Protein AF-A0A7S0IV78-F1 (afdb_monomer_lite)

Sequence (113 aa):
IATQCCDPNGGCFRRFDNECIAGNSFGAPDPPYITPHTYAEALSICSSLGLHLCKTSCKGEGCHYDLHPVYSSLPCPSPPPPMFPPPSPLPQPRPPPLPPPPLPPPPLPPPPS

Secondary structure (DSSP, 8-state):
-B--EE-TTS-EESEETTEETT--SSS-SSS-SS----HHHHHHHHHHTT-EE-SS--TTSSTTGGGS-B--SSPPPPPPPPPPPPPPPPPPPPPPPPPPPPPPPPPPPPPP-

Organism: NCBI:txid127549

Radius of gyration: 36.37 Å; chains: 1; bounding box: 79×78×78 Å

pLDDT: mean 87.01, std 7.42, range [61.88, 97.12]

Foldseek 3Di:
DAAKWAAPVGDIDCDDPNAGLQAALPPDPDDPSGNDDDLVRSQVSRVVVVTGFAQDDPPPNHSPCVVDDYHHPDDDPDDDDPDDDPPDDDDDDDDDDDDDDDDDDDDDDDDDD

Structure (mmCIF, N/CA/C/O backbone):
data_AF-A0A7S0IV78-F1
#
_entry.id   AF-A0A7S0IV78-F1
#
loop_
_atom_site.group_PDB
_atom_site.id
_atom_site.type_symbol
_atom_site.label_atom_id
_atom_site.label_alt_id
_atom_site.label_comp_id
_atom_site.label_asym_id
_atom_site.label_entity_id
_atom_site.label_seq_id
_atom_site.pdbx_PDB_ins_code
_atom_site.Cartn_x
_atom_site.Cartn_y
_atom_site.Cartn_z
_atom_site.occupancy
_atom_site.B_iso_or_equiv
_atom_site.auth_seq_id
_atom_site.auth_comp_id
_atom_site.auth_asym_id
_atom_site.auth_atom_id
_atom_site.pdbx_PDB_model_num
ATOM 1 N N . ILE A 1 1 ? 0.041 4.310 -0.843 1.00 88.62 1 ILE A N 1
ATOM 2 C CA . ILE A 1 1 ? 0.844 3.140 -0.411 1.00 88.62 1 ILE A CA 1
ATOM 3 C C . ILE A 1 1 ? 1.375 2.514 -1.686 1.00 88.62 1 ILE A C 1
ATOM 5 O O . ILE A 1 1 ? 0.580 2.329 -2.598 1.00 88.62 1 ILE A O 1
ATOM 9 N N . ALA A 1 2 ? 2.680 2.291 -1.793 1.00 92.81 2 ALA A N 1
ATOM 10 C CA . ALA A 1 2 ? 3.291 1.752 -3.001 1.00 92.81 2 ALA A CA 1
ATOM 11 C C . ALA A 1 2 ? 3.249 0.215 -3.015 1.00 92.81 2 ALA A C 1
ATOM 13 O O . ALA A 1 2 ? 3.371 -0.437 -1.974 1.00 92.81 2 ALA A O 1
ATOM 14 N N . THR A 1 3 ? 3.089 -0.364 -4.201 1.00 94.50 3 THR A N 1
ATOM 15 C CA . THR A 1 3 ? 3.132 -1.815 -4.406 1.00 94.50 3 THR A CA 1
ATOM 16 C C . THR A 1 3 ? 4.574 -2.262 -4.622 1.00 94.50 3 THR A C 1
ATOM 18 O O . THR A 1 3 ? 5.284 -1.697 -5.449 1.00 94.50 3 THR A O 1
ATOM 21 N N . GLN A 1 4 ? 5.005 -3.289 -3.891 1.00 93.81 4 GLN A N 1
ATOM 22 C CA . GLN A 1 4 ? 6.280 -3.975 -4.103 1.00 93.81 4 GLN A CA 1
ATOM 23 C C . GLN A 1 4 ? 6.047 -5.482 -4.087 1.00 93.81 4 GLN A C 1
ATOM 25 O O . GLN A 1 4 ? 5.266 -5.995 -3.279 1.00 93.81 4 GLN A O 1
ATOM 30 N N . CYS A 1 5 ? 6.742 -6.182 -4.969 1.00 95.75 5 CYS A N 1
ATOM 31 C CA . CYS A 1 5 ? 6.578 -7.609 -5.167 1.00 95.75 5 CYS A CA 1
ATOM 32 C C . CYS A 1 5 ? 7.896 -8.326 -4.889 1.00 95.75 5 CYS A C 1
ATOM 34 O O . CYS A 1 5 ? 8.972 -7.772 -5.094 1.00 95.75 5 CYS A O 1
ATOM 36 N N . CYS A 1 6 ? 7.812 -9.554 -4.402 1.00 95.50 6 CYS A N 1
ATOM 37 C CA . CYS A 1 6 ? 8.952 -10.401 -4.101 1.00 95.50 6 CYS A CA 1
ATOM 38 C C . CYS A 1 6 ? 8.797 -11.739 -4.813 1.00 95.50 6 CYS A C 1
ATOM 40 O O . CYS A 1 6 ? 7.679 -12.230 -5.004 1.00 95.50 6 CYS A O 1
ATOM 42 N N . ASP A 1 7 ? 9.915 -12.344 -5.183 1.00 93.94 7 ASP A N 1
ATOM 43 C CA . ASP A 1 7 ? 9.937 -13.715 -5.683 1.00 93.94 7 ASP A CA 1
ATOM 44 C C . ASP A 1 7 ? 10.176 -14.701 -4.517 1.00 93.94 7 ASP A C 1
ATOM 46 O O . ASP A 1 7 ? 10.609 -14.292 -3.433 1.00 93.94 7 ASP A O 1
ATOM 50 N N . PRO A 1 8 ? 9.864 -16.000 -4.676 1.00 88.19 8 PRO A N 1
ATOM 51 C CA . PRO A 1 8 ? 9.993 -16.979 -3.593 1.00 88.19 8 PRO A CA 1
ATOM 52 C C . PRO A 1 8 ? 11.436 -17.199 -3.104 1.00 88.19 8 PRO A C 1
ATOM 54 O O . PRO A 1 8 ? 11.618 -17.684 -1.990 1.00 88.19 8 PRO A O 1
ATOM 57 N N . ASN A 1 9 ? 12.451 -16.820 -3.885 1.00 87.81 9 ASN A N 1
ATOM 58 C CA . ASN A 1 9 ? 13.865 -16.868 -3.502 1.00 87.81 9 ASN A CA 1
ATOM 59 C C . ASN A 1 9 ? 14.310 -15.620 -2.718 1.00 87.81 9 ASN A C 1
ATOM 61 O O . ASN A 1 9 ? 15.465 -15.537 -2.305 1.00 87.81 9 ASN A O 1
ATOM 65 N N . GLY A 1 10 ? 13.406 -14.663 -2.482 1.00 82.00 10 GLY A N 1
ATOM 66 C CA . GLY A 1 10 ? 13.666 -13.473 -1.673 1.00 82.00 10 GLY A CA 1
ATOM 67 C C . GLY A 1 10 ? 14.239 -12.284 -2.441 1.00 82.00 10 GLY A C 1
ATOM 68 O O . GLY A 1 10 ? 14.636 -11.305 -1.809 1.00 82.00 10 GLY A O 1
ATOM 69 N N . GLY A 1 11 ? 14.274 -12.329 -3.772 1.00 90.94 11 GLY A N 1
ATOM 70 C CA . GLY A 1 11 ? 14.517 -11.142 -4.578 1.00 90.94 11 GLY A CA 1
ATOM 71 C C . GLY A 1 11 ? 13.336 -10.187 -4.491 1.00 90.94 11 GLY A C 1
ATOM 72 O O . GLY A 1 11 ? 12.185 -10.584 -4.258 1.00 90.94 11 GLY A O 1
ATOM 73 N N . CYS A 1 12 ? 13.640 -8.902 -4.646 1.00 92.88 12 CYS A N 1
ATOM 74 C CA . CYS A 1 12 ? 12.638 -7.866 -4.557 1.00 92.88 12 CYS A CA 1
ATOM 75 C C . CYS A 1 12 ? 12.539 -6.999 -5.802 1.00 92.88 12 CYS A C 1
ATOM 77 O O . CYS A 1 12 ? 13.525 -6.640 -6.431 1.00 92.88 12 CYS A O 1
ATOM 79 N N . PHE A 1 13 ? 11.299 -6.639 -6.112 1.00 92.81 13 PHE A N 1
ATOM 80 C CA . PHE A 1 13 ? 10.889 -5.972 -7.320 1.00 92.81 13 PHE A CA 1
ATOM 81 C C . PHE A 1 13 ? 9.991 -4.799 -6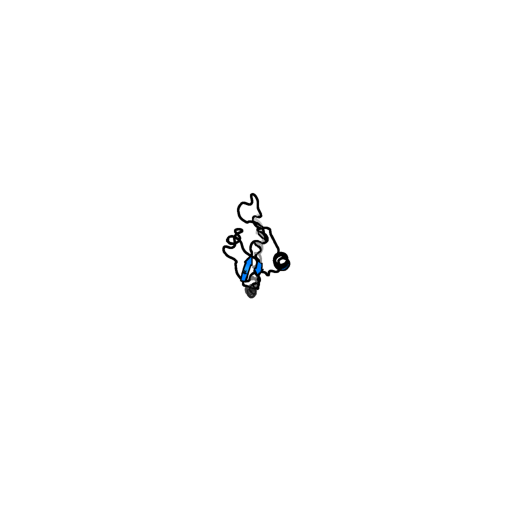.937 1.00 92.81 13 PHE A C 1
ATOM 83 O O . PHE A 1 13 ? 8.812 -4.944 -6.602 1.00 92.81 13 PHE A O 1
ATOM 90 N N . ARG A 1 14 ? 10.567 -3.599 -6.990 1.00 92.62 14 ARG A N 1
ATOM 91 C CA . ARG A 1 14 ? 9.802 -2.345 -7.111 1.00 92.62 14 ARG A CA 1
ATOM 92 C C . ARG A 1 14 ? 9.567 -1.963 -8.567 1.00 92.62 14 ARG A C 1
ATOM 94 O O . ARG A 1 14 ? 8.750 -1.089 -8.856 1.00 92.62 14 ARG A O 1
ATOM 101 N N . ARG A 1 15 ? 10.299 -2.619 -9.469 1.00 91.50 15 ARG A N 1
ATOM 102 C CA . ARG A 1 15 ? 10.243 -2.431 -10.908 1.00 91.50 15 ARG A CA 1
ATOM 103 C C . ARG A 1 15 ? 10.028 -3.760 -11.597 1.00 91.50 15 ARG A C 1
ATOM 105 O O . ARG A 1 15 ? 10.609 -4.762 -11.188 1.00 91.50 15 ARG A O 1
ATOM 112 N N . PHE A 1 16 ? 9.241 -3.727 -12.655 1.00 89.75 16 PHE A N 1
ATOM 113 C CA . PHE A 1 16 ? 9.054 -4.838 -13.569 1.00 89.75 16 PHE A CA 1
ATOM 114 C C . PHE A 1 16 ? 9.183 -4.291 -14.990 1.00 89.75 16 PHE A C 1
ATOM 116 O O . PHE A 1 16 ? 8.728 -3.180 -15.244 1.00 89.75 16 PHE A O 1
ATOM 123 N N . ASP A 1 17 ? 9.902 -4.990 -15.871 1.00 88.38 17 ASP A N 1
ATOM 124 C CA . ASP A 1 17 ? 10.220 -4.500 -17.225 1.00 88.38 17 ASP A CA 1
ATOM 125 C C . ASP A 1 17 ? 10.749 -3.052 -17.260 1.00 88.38 17 ASP A C 1
ATOM 127 O O . ASP A 1 17 ? 10.407 -2.238 -18.111 1.00 88.38 17 ASP A O 1
ATOM 131 N N . ASN A 1 18 ? 11.629 -2.718 -16.310 1.00 86.44 18 ASN A N 1
ATOM 132 C CA . ASN A 1 18 ? 12.256 -1.400 -16.175 1.00 86.44 18 ASN A CA 1
ATOM 133 C C . ASN A 1 18 ? 11.303 -0.263 -15.718 1.00 86.44 18 ASN A C 1
ATOM 135 O O . ASN A 1 18 ? 11.797 0.839 -15.451 1.00 86.4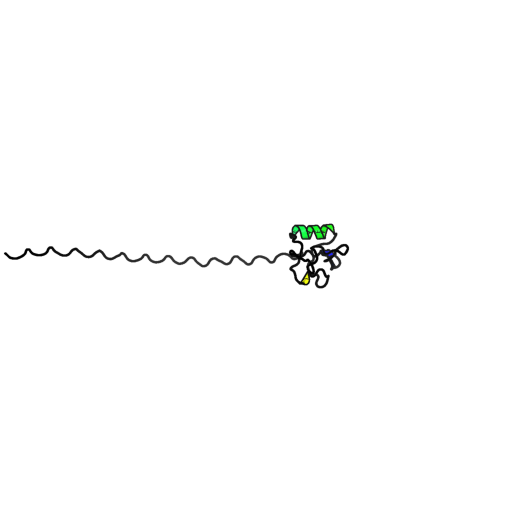4 18 ASN A O 1
ATOM 139 N N . GLU A 1 19 ? 10.010 -0.531 -15.509 1.00 89.50 19 GLU A N 1
ATOM 140 C CA . GLU A 1 19 ? 8.993 0.411 -15.014 1.00 89.50 19 GLU A CA 1
ATOM 141 C C . GLU A 1 19 ? 8.649 0.194 -13.536 1.00 89.50 19 GLU A C 1
ATOM 143 O O . GLU A 1 19 ? 8.673 -0.924 -13.032 1.00 89.50 19 GLU A O 1
ATOM 148 N N . CYS A 1 20 ? 8.329 1.271 -12.816 1.00 91.81 20 CYS A N 1
ATOM 149 C CA . CYS A 1 20 ? 7.941 1.203 -11.407 1.00 91.81 20 CYS A CA 1
ATOM 150 C C . CYS A 1 20 ? 6.491 0.723 -11.253 1.00 91.81 20 CYS A C 1
ATOM 152 O O . CYS A 1 20 ? 5.582 1.339 -11.804 1.00 91.81 20 CYS A O 1
ATOM 154 N N . ILE A 1 21 ? 6.271 -0.314 -10.439 1.00 92.44 21 ILE A N 1
ATOM 155 C CA . ILE A 1 21 ? 4.981 -1.026 -10.338 1.00 92.44 21 ILE A CA 1
ATOM 156 C C . ILE A 1 21 ? 3.820 -0.102 -9.927 1.00 92.44 21 ILE A C 1
ATOM 158 O O . ILE A 1 21 ? 2.716 -0.224 -10.442 1.00 92.44 21 ILE A O 1
ATOM 162 N N . ALA A 1 22 ? 4.071 0.837 -9.015 1.00 91.75 22 ALA A N 1
ATOM 163 C CA . ALA A 1 22 ? 3.119 1.845 -8.542 1.00 91.75 22 ALA A CA 1
ATOM 164 C C . ALA A 1 22 ? 3.547 3.280 -8.928 1.00 91.75 22 ALA A C 1
ATOM 166 O O . ALA A 1 22 ? 3.296 4.227 -8.181 1.00 91.75 22 ALA A O 1
ATOM 167 N N . GLY A 1 23 ? 4.245 3.450 -10.059 1.00 89.31 23 GLY A N 1
ATOM 168 C CA . GLY A 1 23 ? 4.766 4.746 -10.522 1.00 89.31 23 GLY A CA 1
ATOM 169 C C . GLY A 1 23 ? 6.078 5.170 -9.845 1.00 89.31 23 GLY A C 1
ATOM 170 O O . GLY A 1 23 ? 6.547 4.506 -8.922 1.00 89.31 23 GLY A O 1
ATOM 171 N N . ASN A 1 24 ? 6.718 6.241 -10.325 1.00 87.50 24 ASN A N 1
ATOM 172 C CA . ASN A 1 24 ? 7.949 6.782 -9.733 1.00 87.50 24 ASN A CA 1
ATOM 173 C C . ASN A 1 24 ? 7.623 7.970 -8.827 1.00 87.50 24 ASN A C 1
ATOM 175 O O . ASN A 1 24 ? 7.102 8.980 -9.293 1.00 87.50 24 ASN A O 1
ATOM 179 N N . SER A 1 25 ? 8.007 7.873 -7.553 1.00 81.56 25 SER A N 1
ATOM 180 C CA . SER A 1 25 ? 7.697 8.916 -6.578 1.00 81.56 25 SER A CA 1
ATOM 181 C C . SER A 1 25 ? 8.563 10.171 -6.658 1.00 81.56 25 SER A C 1
ATOM 183 O O . SER A 1 25 ? 8.346 11.107 -5.887 1.00 81.56 25 SER A O 1
ATOM 185 N N . PHE A 1 26 ? 9.551 10.207 -7.547 1.00 78.94 26 PHE A N 1
ATOM 186 C CA . PHE A 1 26 ? 10.428 11.355 -7.730 1.00 78.94 26 PHE A CA 1
ATOM 187 C C . PHE A 1 26 ? 10.328 11.882 -9.159 1.00 78.94 26 PHE A C 1
ATOM 189 O O . PHE A 1 26 ? 10.429 11.115 -10.115 1.00 78.94 26 PHE A O 1
ATOM 196 N N . GLY A 1 27 ? 10.164 13.198 -9.296 1.00 66.88 27 GLY A N 1
ATOM 197 C CA . GLY A 1 27 ? 10.133 13.876 -10.594 1.00 66.88 27 GLY A CA 1
ATOM 198 C C . GLY A 1 27 ? 8.784 13.852 -11.318 1.00 66.88 27 GLY A C 1
ATOM 199 O O . GLY A 1 27 ? 8.711 14.363 -12.432 1.00 66.88 27 GLY A O 1
ATOM 200 N N . ALA A 1 28 ? 7.720 13.308 -10.715 1.00 66.31 28 ALA A N 1
ATOM 201 C CA . ALA A 1 28 ? 6.367 13.529 -11.220 1.00 66.31 28 ALA A CA 1
ATOM 202 C C . ALA A 1 28 ? 5.986 15.011 -10.997 1.00 66.31 28 ALA A C 1
ATOM 204 O O . ALA A 1 28 ? 6.105 15.484 -9.862 1.00 66.31 28 ALA A O 1
ATOM 205 N N . PRO A 1 29 ? 5.582 15.751 -12.049 1.00 61.88 29 PRO A N 1
ATOM 206 C CA . PRO A 1 29 ? 5.288 17.182 -11.949 1.00 61.88 29 PRO A CA 1
ATOM 207 C C . PRO A 1 29 ? 4.052 17.470 -11.089 1.00 61.88 29 PRO A C 1
ATOM 209 O O . PRO A 1 29 ? 3.985 18.530 -10.475 1.00 61.88 29 PRO A O 1
ATOM 212 N N . ASP A 1 30 ? 3.130 16.507 -10.985 1.00 63.28 30 ASP A N 1
ATOM 213 C CA . ASP A 1 30 ? 1.872 16.644 -10.260 1.00 63.28 30 ASP A CA 1
ATOM 214 C C . ASP A 1 30 ? 1.572 15.397 -9.407 1.00 63.28 30 ASP A C 1
ATOM 216 O O . ASP A 1 30 ? 1.909 14.273 -9.799 1.00 63.28 30 ASP A O 1
ATOM 220 N N . PRO A 1 31 ? 0.927 15.556 -8.237 1.00 67.62 31 PRO A N 1
ATOM 221 C CA . PRO A 1 31 ? 0.412 14.433 -7.465 1.00 67.62 31 PRO A CA 1
ATOM 222 C C . PRO A 1 31 ? -0.682 13.659 -8.237 1.00 67.62 31 PRO A C 1
ATOM 224 O O . PRO A 1 31 ? -1.428 14.259 -9.011 1.00 67.62 31 PRO A O 1
ATOM 227 N N . PRO A 1 32 ? -0.862 12.350 -7.968 1.00 65.00 32 PRO A N 1
ATOM 228 C CA . PRO A 1 32 ? -0.198 11.582 -6.918 1.00 65.00 32 PRO A CA 1
ATOM 229 C C . PRO A 1 32 ? 1.143 10.981 -7.376 1.00 65.00 32 PRO A C 1
ATOM 231 O O . PRO A 1 32 ? 1.214 10.248 -8.354 1.00 65.00 32 PRO A O 1
ATOM 234 N N . TYR A 1 33 ? 2.204 11.232 -6.599 1.00 78.31 33 TYR A N 1
ATOM 235 C CA . TYR A 1 33 ? 3.563 10.713 -6.837 1.00 78.31 33 TYR A CA 1
ATOM 236 C C . TYR A 1 33 ? 3.641 9.171 -6.841 1.00 78.31 33 TYR A C 1
ATOM 238 O O . TYR A 1 33 ? 4.562 8.583 -7.396 1.00 78.31 33 TYR A O 1
ATOM 246 N N . ILE A 1 34 ? 2.667 8.509 -6.213 1.00 87.88 34 ILE A N 1
ATOM 247 C CA . ILE A 1 34 ? 2.487 7.057 -6.204 1.00 87.88 34 ILE A CA 1
ATOM 248 C C . ILE A 1 34 ? 1.095 6.755 -6.741 1.00 87.88 34 ILE A C 1
ATOM 250 O O . ILE A 1 34 ? 0.113 7.289 -6.218 1.00 87.88 34 ILE A O 1
ATOM 254 N N . THR A 1 35 ? 1.002 5.850 -7.712 1.00 88.44 35 THR A N 1
ATOM 255 C CA . THR A 1 35 ? -0.282 5.344 -8.194 1.00 88.44 35 THR A CA 1
ATOM 256 C C . THR A 1 35 ? -0.998 4.639 -7.039 1.00 88.44 35 THR A C 1
ATOM 258 O O . THR A 1 35 ? -0.457 3.690 -6.460 1.00 88.44 35 THR A O 1
ATOM 261 N N . PRO A 1 36 ? -2.192 5.109 -6.638 1.00 87.06 36 PRO A N 1
ATOM 262 C CA . PRO A 1 36 ? -2.929 4.490 -5.554 1.00 87.06 36 PRO A CA 1
ATOM 263 C C . PRO A 1 36 ? -3.476 3.137 -6.009 1.00 87.06 36 PRO A C 1
ATOM 265 O O . PRO A 1 36 ? -4.179 3.042 -7.010 1.00 87.06 36 PRO A O 1
ATOM 268 N N . HIS A 1 37 ? -3.183 2.106 -5.226 1.00 91.88 37 HIS A N 1
ATOM 269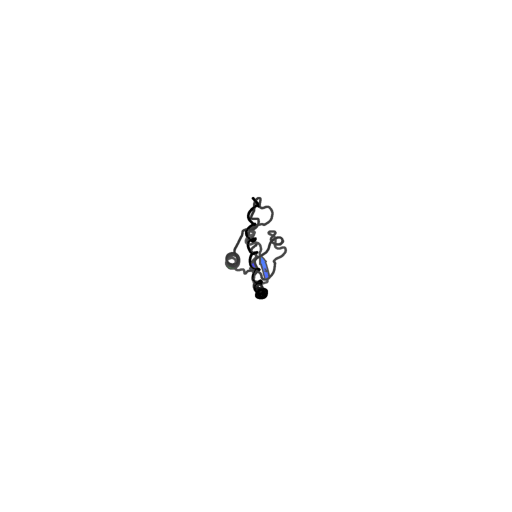 C CA . HIS A 1 37 ? -3.777 0.782 -5.356 1.00 91.88 37 HIS A CA 1
ATOM 270 C C . HIS A 1 37 ? -4.458 0.410 -4.047 1.00 91.88 37 HIS A C 1
ATOM 272 O O . HIS A 1 37 ? -4.075 0.891 -2.983 1.00 91.88 37 HIS A O 1
ATOM 278 N N . THR A 1 38 ? -5.447 -0.465 -4.117 1.00 95.12 38 THR A N 1
ATOM 279 C CA . THR A 1 38 ? -5.969 -1.217 -2.980 1.00 95.12 38 THR A CA 1
ATOM 280 C C . THR A 1 38 ? -5.062 -2.408 -2.673 1.00 95.12 38 THR A C 1
ATOM 282 O O . THR A 1 38 ? -4.237 -2.824 -3.486 1.00 95.12 38 THR A O 1
ATOM 285 N N . TYR A 1 39 ? -5.244 -3.018 -1.500 1.00 94.25 39 TYR A N 1
ATOM 286 C CA . TYR A 1 39 ? -4.520 -4.243 -1.149 1.00 94.25 39 TYR A CA 1
ATOM 287 C C . TYR A 1 39 ? -4.788 -5.389 -2.141 1.00 94.25 39 TYR A C 1
ATOM 289 O O . TYR A 1 39 ? -3.867 -6.104 -2.527 1.00 94.25 39 TYR A O 1
ATOM 297 N N . ALA A 1 40 ? -6.041 -5.539 -2.584 1.00 95.88 40 ALA A N 1
ATOM 298 C CA . ALA A 1 40 ? -6.436 -6.569 -3.542 1.00 95.88 40 ALA A CA 1
ATOM 299 C C . ALA A 1 40 ? -5.805 -6.339 -4.925 1.00 95.88 40 ALA A C 1
ATOM 301 O O . ALA A 1 40 ? -5.331 -7.287 -5.548 1.00 95.88 40 ALA A O 1
ATOM 302 N N . GLU A 1 41 ? -5.738 -5.087 -5.383 1.00 96.88 41 GLU A N 1
ATOM 303 C CA . GLU A 1 41 ? -5.036 -4.739 -6.622 1.00 96.88 41 GLU A CA 1
ATOM 304 C C . GLU A 1 41 ? -3.536 -4.994 -6.496 1.00 96.88 41 GLU A C 1
ATOM 306 O O . GLU A 1 41 ? -2.963 -5.621 -7.377 1.00 96.88 41 GLU A O 1
ATOM 311 N N . ALA A 1 42 ? -2.905 -4.602 -5.386 1.00 95.50 42 ALA A N 1
ATOM 312 C CA . ALA A 1 42 ? -1.487 -4.862 -5.144 1.00 95.50 42 ALA A CA 1
ATOM 313 C C . ALA A 1 42 ? -1.160 -6.369 -5.160 1.00 95.50 42 ALA A C 1
ATOM 315 O O . ALA A 1 42 ? -0.174 -6.786 -5.771 1.00 95.50 42 ALA A O 1
ATOM 316 N N . LEU A 1 43 ? -2.018 -7.196 -4.550 1.00 95.81 43 LEU A N 1
ATOM 317 C CA . LEU A 1 43 ? -1.931 -8.657 -4.631 1.00 95.81 43 LEU A CA 1
ATOM 318 C C . LEU A 1 43 ? -2.060 -9.163 -6.070 1.00 95.81 43 LEU A C 1
ATOM 320 O O . LEU A 1 43 ? -1.257 -9.993 -6.499 1.00 95.81 43 LEU A O 1
ATOM 324 N N . SER A 1 44 ? -3.064 -8.677 -6.801 1.00 97.12 44 SER A N 1
ATOM 325 C CA . SER A 1 44 ? -3.330 -9.086 -8.182 1.00 97.12 44 SER A CA 1
ATOM 326 C C . SER A 1 44 ? -2.184 -8.703 -9.119 1.00 97.12 44 SER A C 1
ATOM 328 O O . SER A 1 44 ? -1.753 -9.525 -9.925 1.00 97.12 44 SER A O 1
ATOM 330 N N . ILE A 1 45 ? -1.632 -7.497 -8.958 1.00 95.81 45 ILE A N 1
ATOM 331 C CA . ILE A 1 45 ? -0.467 -7.011 -9.700 1.00 95.81 45 ILE A CA 1
ATOM 332 C C . ILE A 1 45 ? 0.712 -7.952 -9.467 1.00 95.81 45 ILE A C 1
ATOM 334 O O . ILE A 1 45 ? 1.217 -8.522 -10.427 1.00 95.81 45 ILE A O 1
ATOM 338 N N . CYS A 1 46 ? 1.106 -8.200 -8.212 1.00 95.81 46 CYS A N 1
ATOM 339 C CA . CYS A 1 46 ? 2.222 -9.110 -7.947 1.00 95.81 46 CYS A CA 1
ATOM 340 C C . CYS A 1 46 ? 1.960 -10.519 -8.493 1.00 95.81 46 CYS A C 1
ATOM 342 O O . CYS A 1 46 ? 2.840 -11.092 -9.129 1.00 95.81 46 CYS A O 1
ATOM 344 N N . SER A 1 47 ? 0.743 -11.042 -8.321 1.00 96.06 47 SER A N 1
ATOM 345 C CA . SER A 1 47 ? 0.374 -12.380 -8.802 1.00 96.06 47 SER A CA 1
ATOM 346 C C . SER A 1 47 ? 0.433 -12.487 -10.329 1.00 96.06 47 SER A C 1
ATOM 348 O O . SER A 1 47 ? 0.897 -13.494 -10.856 1.00 96.06 47 SER A O 1
ATOM 350 N N . SER A 1 48 ? 0.017 -11.437 -11.045 1.00 95.75 48 SER A N 1
ATOM 351 C CA . SER A 1 48 ? 0.065 -11.373 -12.514 1.00 95.75 48 SER A CA 1
ATOM 352 C C . SER A 1 48 ? 1.498 -11.371 -13.050 1.00 95.75 48 SER A C 1
ATOM 354 O O . SER A 1 48 ? 1.743 -11.840 -14.157 1.00 95.75 48 SER A O 1
ATOM 356 N N . LEU A 1 49 ? 2.449 -10.893 -12.245 1.00 93.81 49 LEU A N 1
ATOM 357 C CA . LEU A 1 49 ? 3.882 -10.902 -12.542 1.00 93.81 49 LEU A CA 1
ATOM 358 C C . LEU A 1 49 ? 4.579 -12.211 -12.118 1.00 93.81 49 LEU A C 1
ATOM 360 O O . LEU A 1 49 ? 5.797 -12.321 -12.230 1.00 93.81 49 LEU A O 1
ATOM 364 N N . GLY A 1 50 ? 3.837 -13.195 -11.593 1.00 94.44 50 GLY A N 1
ATOM 365 C CA . GLY A 1 50 ? 4.408 -14.427 -11.033 1.00 94.44 50 GLY A CA 1
ATOM 366 C C . GLY A 1 50 ? 5.128 -14.221 -9.693 1.00 94.44 50 GLY A C 1
ATOM 367 O O . GLY A 1 50 ? 5.916 -15.066 -9.272 1.00 94.44 50 GLY A O 1
ATOM 368 N N . LEU A 1 51 ? 4.866 -13.098 -9.025 1.00 95.25 51 LEU A N 1
ATOM 369 C CA . LEU A 1 51 ? 5.453 -12.693 -7.752 1.00 95.25 51 LEU A CA 1
ATOM 370 C C . LEU A 1 51 ? 4.390 -12.715 -6.640 1.00 95.25 51 LEU A C 1
ATOM 372 O O . LEU A 1 51 ? 3.211 -12.985 -6.861 1.00 95.25 51 LEU A O 1
ATOM 376 N N . HIS A 1 52 ? 4.796 -12.397 -5.415 1.00 95.56 52 HIS A N 1
ATOM 377 C CA . HIS A 1 52 ? 3.887 -12.240 -4.278 1.00 95.56 52 HIS A CA 1
ATOM 378 C C . HIS A 1 52 ? 4.169 -10.938 -3.525 1.00 95.56 52 HIS A C 1
ATOM 380 O O . HIS A 1 52 ? 5.235 -10.343 -3.674 1.00 95.56 52 HIS A O 1
ATOM 386 N N . LEU A 1 53 ? 3.226 -10.479 -2.698 1.00 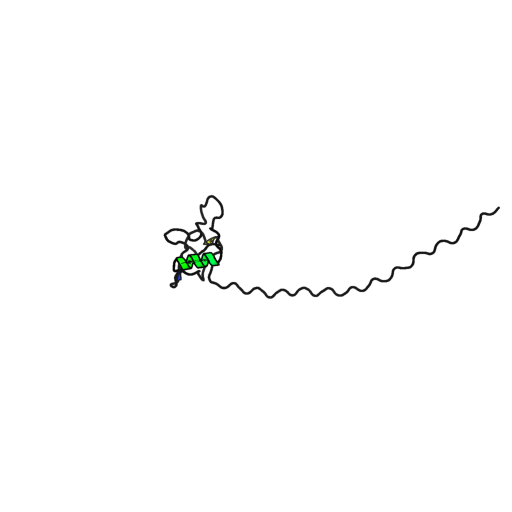95.06 53 LEU A N 1
ATOM 387 C CA . LEU A 1 53 ? 3.490 -9.340 -1.817 1.00 95.06 53 LEU A CA 1
ATOM 388 C C . LEU A 1 53 ? 4.602 -9.683 -0.822 1.00 95.06 53 LEU A C 1
ATOM 390 O O . LEU A 1 53 ? 4.548 -10.698 -0.123 1.00 95.06 53 LEU A O 1
ATOM 394 N N . CYS A 1 54 ? 5.579 -8.792 -0.711 1.00 94.56 54 CYS A N 1
ATOM 395 C CA . CYS A 1 54 ? 6.729 -8.978 0.162 1.00 94.56 54 CYS A CA 1
ATOM 396 C C . CYS A 1 54 ? 6.353 -9.035 1.648 1.00 94.56 54 CYS A C 1
ATOM 398 O O . CYS A 1 54 ? 5.460 -8.324 2.106 1.00 94.56 54 CYS A O 1
ATOM 400 N N . LYS A 1 55 ? 7.095 -9.827 2.430 1.00 92.56 55 LYS A N 1
ATOM 401 C CA . LYS A 1 55 ? 7.025 -9.816 3.906 1.00 92.56 55 LYS A CA 1
ATOM 402 C C . LYS A 1 55 ? 7.936 -8.764 4.544 1.00 92.56 55 LYS A C 1
ATOM 404 O O . LYS A 1 55 ? 7.844 -8.513 5.740 1.00 92.56 55 LYS A O 1
ATOM 409 N N . THR A 1 56 ? 8.829 -8.168 3.763 1.00 89.31 56 THR A N 1
ATOM 410 C CA . THR A 1 56 ? 9.835 -7.194 4.196 1.00 89.31 56 THR A CA 1
ATOM 411 C C . THR A 1 56 ? 9.782 -5.953 3.311 1.00 89.31 56 THR A C 1
ATOM 413 O O . THR A 1 56 ? 9.289 -6.001 2.186 1.00 89.31 56 THR A O 1
ATOM 416 N N . SER A 1 57 ? 10.285 -4.822 3.809 1.00 88.88 57 SER A N 1
ATOM 417 C CA . SER A 1 57 ? 10.483 -3.640 2.966 1.00 88.88 57 SER A CA 1
ATOM 418 C C . SER A 1 57 ? 11.703 -3.840 2.076 1.00 88.88 57 SER A C 1
ATOM 420 O O . SER A 1 57 ? 12.774 -4.213 2.556 1.00 88.88 57 SER A O 1
ATOM 422 N N . CYS A 1 58 ? 11.552 -3.549 0.790 1.00 90.19 58 CYS A N 1
ATOM 423 C CA . CYS A 1 58 ? 12.621 -3.720 -0.187 1.00 90.19 58 CYS A CA 1
ATOM 424 C C . CYS A 1 58 ? 13.464 -2.473 -0.336 1.00 90.19 58 CYS A C 1
ATOM 426 O O . CYS A 1 58 ? 13.471 -1.807 -1.372 1.00 90.19 58 CYS A O 1
ATOM 428 N N . LYS A 1 59 ? 14.099 -2.107 0.770 1.00 89.00 59 LYS A N 1
ATOM 429 C CA . LYS A 1 59 ? 14.801 -0.841 0.878 1.00 89.00 59 LYS A CA 1
ATOM 430 C C . LYS A 1 59 ? 15.931 -0.748 -0.146 1.00 89.00 59 LYS A C 1
ATOM 432 O O . LYS A 1 59 ? 16.744 -1.659 -0.230 1.00 89.00 59 LYS A O 1
ATOM 437 N N . GLY A 1 60 ? 16.012 0.371 -0.868 1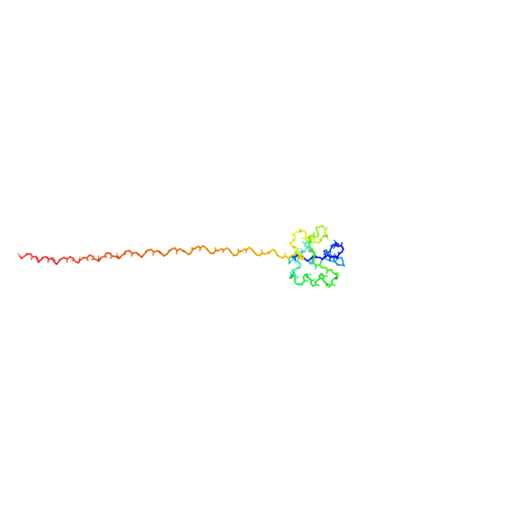.00 86.00 60 GLY A N 1
ATOM 438 C CA . GLY A 1 60 ? 17.084 0.615 -1.839 1.00 86.00 60 GLY A CA 1
ATOM 439 C C . GLY A 1 60 ? 16.834 0.085 -3.256 1.00 86.00 60 GLY A C 1
ATOM 440 O O . GLY A 1 60 ? 17.629 0.380 -4.140 1.00 86.00 60 GLY A O 1
ATOM 441 N N . GLU A 1 61 ? 15.704 -0.579 -3.521 1.00 86.25 61 GLU A N 1
ATOM 442 C CA . GLU A 1 61 ? 15.350 -1.108 -4.857 1.00 86.25 61 GLU A CA 1
ATOM 443 C C . GLU A 1 61 ? 14.858 -0.034 -5.860 1.00 86.25 61 GLU A C 1
ATOM 445 O O . GLU A 1 61 ? 14.342 -0.338 -6.936 1.00 86.25 61 GLU A O 1
ATOM 450 N N . GLY A 1 62 ? 14.982 1.254 -5.521 1.00 88.25 62 GLY A N 1
ATOM 451 C CA . GLY A 1 62 ? 14.604 2.372 -6.393 1.00 88.25 62 GLY A CA 1
ATOM 452 C C . GLY A 1 62 ? 13.135 2.810 -6.288 1.00 88.25 62 GLY A C 1
ATOM 453 O O . GLY A 1 62 ? 12.460 2.558 -5.285 1.00 88.25 62 GLY A O 1
ATOM 454 N N . CYS A 1 63 ? 12.672 3.561 -7.300 1.00 89.62 63 CYS A N 1
ATOM 455 C CA . CYS A 1 63 ? 11.344 4.208 -7.411 1.00 89.62 63 CYS A CA 1
ATOM 456 C C . CYS A 1 63 ? 10.953 5.165 -6.270 1.00 89.62 63 CYS A C 1
ATOM 458 O O . CYS A 1 63 ? 9.831 5.669 -6.241 1.00 89.62 63 CYS A O 1
ATOM 460 N N . HIS A 1 64 ? 11.877 5.431 -5.342 1.00 89.00 64 HIS A N 1
ATOM 461 C CA . HIS A 1 64 ? 11.681 6.290 -4.172 1.00 89.00 64 HIS A CA 1
ATOM 462 C C . HIS A 1 64 ? 10.538 5.829 -3.248 1.00 89.00 64 HIS A C 1
ATOM 464 O O . HIS A 1 64 ? 9.945 6.620 -2.512 1.00 89.00 64 HIS A O 1
ATOM 470 N N . TYR A 1 65 ? 10.255 4.521 -3.232 1.00 90.75 65 TYR A N 1
ATOM 471 C CA . TYR A 1 65 ? 9.255 3.946 -2.322 1.00 90.75 65 TYR A CA 1
ATOM 472 C C . TYR A 1 65 ? 9.731 3.934 -0.874 1.00 90.75 65 TYR A C 1
ATOM 474 O O . TYR A 1 65 ? 8.911 3.825 0.023 1.00 90.75 65 TYR A O 1
ATOM 482 N N . ASP A 1 66 ? 11.029 4.126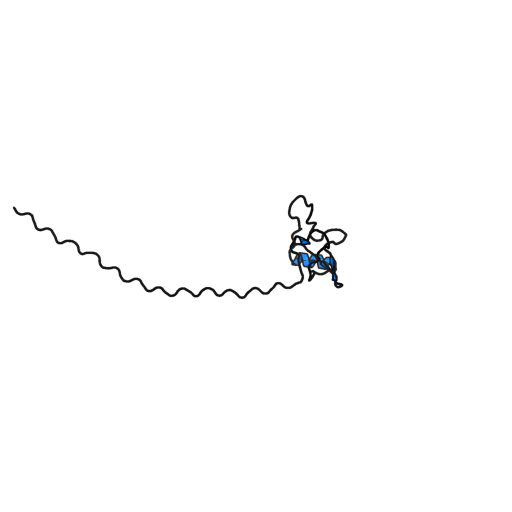 -0.624 1.00 89.81 66 ASP A N 1
ATOM 483 C CA . ASP A 1 66 ? 11.585 4.262 0.730 1.00 89.81 66 ASP A CA 1
ATOM 484 C C . ASP A 1 66 ? 11.012 5.451 1.511 1.00 89.81 66 ASP A C 1
ATOM 486 O O . ASP A 1 66 ? 11.086 5.476 2.736 1.00 89.81 66 ASP A O 1
ATOM 490 N N . LEU A 1 67 ? 10.429 6.420 0.804 1.00 88.06 67 LEU A N 1
ATOM 491 C CA . LEU A 1 67 ? 9.768 7.588 1.382 1.00 88.06 67 LEU A CA 1
ATOM 492 C C . LEU A 1 67 ? 8.264 7.362 1.615 1.00 88.06 67 LEU A C 1
ATOM 494 O O . LEU A 1 67 ? 7.578 8.260 2.097 1.00 88.06 67 LEU A O 1
ATOM 498 N N . HIS A 1 68 ? 7.744 6.181 1.268 1.00 87.81 68 HIS A N 1
ATOM 499 C CA . HIS A 1 68 ? 6.318 5.880 1.254 1.00 87.81 68 HIS A CA 1
ATOM 500 C C . HIS A 1 68 ? 6.005 4.573 1.992 1.00 87.81 68 HIS A C 1
ATOM 502 O O . HIS A 1 68 ? 6.813 3.645 2.011 1.00 87.81 68 HIS A O 1
ATOM 508 N N . PRO A 1 69 ? 4.803 4.445 2.580 1.00 90.62 69 PRO A N 1
ATOM 509 C CA . PRO A 1 69 ? 4.330 3.152 3.052 1.00 90.62 69 PRO A CA 1
ATOM 510 C C . PRO A 1 69 ? 4.189 2.185 1.873 1.00 90.62 69 PRO A C 1
ATOM 512 O O . PRO A 1 69 ? 3.746 2.581 0.790 1.00 90.62 69 PRO A O 1
ATOM 515 N N . VAL A 1 70 ? 4.500 0.913 2.112 1.00 92.75 70 VAL A N 1
ATOM 516 C CA . VAL A 1 70 ? 4.472 -0.160 1.113 1.00 92.75 70 VAL A CA 1
ATOM 517 C C . VAL A 1 70 ? 3.497 -1.265 1.510 1.00 92.75 70 VAL A C 1
ATOM 519 O O . VAL A 1 70 ? 3.338 -1.563 2.696 1.00 92.75 70 VAL A O 1
ATOM 522 N N . TYR A 1 71 ? 2.840 -1.877 0.524 1.00 93.94 71 TYR A N 1
ATOM 523 C CA . TYR A 1 71 ? 2.020 -3.061 0.771 1.00 93.94 71 TYR A CA 1
ATOM 524 C C . TYR A 1 71 ? 2.900 -4.253 1.146 1.00 93.94 71 TYR A C 1
ATOM 526 O O . TYR A 1 71 ? 3.951 -4.477 0.548 1.00 93.94 71 TYR A O 1
ATOM 534 N N . SER A 1 72 ? 2.455 -5.024 2.138 1.00 93.19 72 SER A N 1
ATOM 535 C CA . SER A 1 72 ? 3.146 -6.227 2.597 1.00 93.19 72 SER A CA 1
ATOM 536 C C . SER A 1 72 ? 2.168 -7.379 2.798 1.00 93.19 72 SER A C 1
ATOM 538 O O . SER A 1 72 ? 0.979 -7.166 3.028 1.00 93.19 72 SER A O 1
ATOM 540 N N . SER A 1 73 ? 2.668 -8.609 2.728 1.00 93.19 73 SER A N 1
ATOM 541 C CA . SER A 1 73 ? 1.903 -9.815 3.073 1.00 93.19 73 SER A CA 1
ATOM 542 C C . SER A 1 73 ? 1.891 -10.108 4.577 1.00 93.19 73 SER A C 1
ATOM 544 O O . SER A 1 73 ? 1.421 -11.167 4.995 1.00 93.19 73 SER A O 1
ATOM 546 N N . LEU A 1 74 ? 2.406 -9.191 5.404 1.00 91.75 74 LEU A N 1
ATOM 547 C CA . LEU A 1 74 ? 2.313 -9.318 6.851 1.00 91.75 74 LEU A CA 1
ATOM 548 C C . LEU A 1 74 ? 0.853 -9.138 7.291 1.00 91.75 74 LEU A C 1
ATOM 550 O O . LEU A 1 74 ? 0.181 -8.221 6.810 1.00 91.75 74 LEU A O 1
ATOM 554 N N . PRO A 1 75 ? 0.354 -9.985 8.209 1.00 88.81 75 PRO A N 1
ATOM 555 C CA . PRO A 1 75 ? -0.981 -9.805 8.753 1.00 88.81 75 PRO A CA 1
ATOM 556 C C . PRO A 1 75 ? -1.060 -8.473 9.500 1.00 88.81 75 PRO A C 1
ATOM 558 O O . PRO A 1 75 ? -0.100 -8.043 10.146 1.00 88.81 75 PRO A O 1
ATOM 561 N N . CYS A 1 76 ? -2.224 -7.829 9.441 1.00 86.62 76 CYS A N 1
ATOM 562 C CA . CYS A 1 76 ? -2.473 -6.662 10.271 1.00 86.62 76 CYS A CA 1
ATOM 563 C C . CYS A 1 76 ? -2.396 -7.058 11.756 1.00 86.62 76 CYS A C 1
ATOM 565 O O . CYS A 1 76 ? -2.872 -8.138 12.121 1.00 86.62 76 CYS A O 1
ATOM 567 N N . PRO A 1 77 ? -1.830 -6.202 12.624 1.00 86.62 77 PRO A N 1
ATOM 568 C CA . PRO A 1 77 ? -1.892 -6.432 14.059 1.00 86.62 77 PRO A CA 1
ATOM 569 C C . PRO A 1 77 ? -3.355 -6.501 14.506 1.00 86.62 77 PRO A C 1
ATOM 571 O O . PRO A 1 77 ? -4.212 -5.785 13.980 1.00 86.62 77 PRO A O 1
ATOM 574 N N . SER A 1 78 ? -3.645 -7.364 15.481 1.00 85.62 78 SER A N 1
ATOM 575 C CA . SER A 1 78 ? -4.977 -7.435 16.080 1.00 85.62 78 SER A CA 1
ATOM 576 C C . SER A 1 78 ? -5.355 -6.068 16.656 1.00 85.62 78 SER A C 1
ATOM 578 O O . SER A 1 78 ? -4.504 -5.444 17.304 1.00 85.62 78 SER A O 1
ATOM 580 N N . PRO A 1 79 ? -6.600 -5.597 16.460 1.00 84.38 79 PRO A N 1
ATOM 581 C CA . PRO A 1 79 ? -7.036 -4.358 17.082 1.00 84.38 79 PRO A CA 1
ATOM 582 C C . PRO A 1 79 ? -6.879 -4.469 18.606 1.00 84.38 79 PRO A C 1
ATOM 584 O O . PRO A 1 79 ? -7.061 -5.560 19.161 1.00 84.38 79 PRO A O 1
ATOM 587 N N . PRO A 1 80 ? -6.530 -3.370 19.297 1.00 82.38 80 PRO A N 1
ATOM 588 C CA . PRO A 1 80 ? -6.518 -3.371 20.751 1.00 82.38 80 PRO A CA 1
ATOM 589 C C . PRO A 1 80 ? -7.915 -3.735 21.277 1.00 82.38 80 PRO A C 1
ATOM 591 O O . PRO A 1 80 ? -8.914 -3.472 20.595 1.00 82.38 80 PRO A O 1
ATOM 594 N N . PRO A 1 81 ? -8.012 -4.332 22.479 1.00 83.31 81 PRO A N 1
ATOM 595 C CA . PRO A 1 81 ? -9.308 -4.583 23.088 1.00 83.31 81 PRO A CA 1
ATOM 596 C C . PRO A 1 81 ? -10.096 -3.267 23.173 1.00 83.31 81 PRO A C 1
ATOM 598 O O . PRO A 1 81 ? -9.493 -2.213 23.407 1.00 83.31 81 PRO A O 1
ATOM 601 N N . PRO A 1 82 ? -11.427 -3.301 22.973 1.00 81.12 82 PRO A N 1
ATOM 602 C CA . PRO A 1 82 ? -12.245 -2.109 23.118 1.00 81.12 82 PRO A CA 1
ATOM 603 C C . PRO A 1 82 ? -11.999 -1.516 24.505 1.00 81.12 82 PRO A C 1
ATOM 605 O O . PRO A 1 82 ? -12.089 -2.217 25.515 1.00 81.12 82 PRO A O 1
ATOM 608 N N . MET A 1 83 ? -11.650 -0.230 24.555 1.00 76.81 83 MET A N 1
ATOM 609 C CA . MET A 1 83 ? -11.560 0.478 25.827 1.00 76.81 83 MET A CA 1
ATOM 610 C C . MET A 1 83 ? -12.939 0.412 26.482 1.00 76.81 83 MET A C 1
ATOM 612 O O . MET A 1 83 ? -13.937 0.774 25.854 1.00 76.81 83 MET A O 1
ATOM 616 N N . PHE A 1 84 ? -13.008 -0.090 27.716 1.00 78.56 84 PHE A N 1
ATOM 617 C CA . PHE A 1 84 ? -14.261 -0.096 28.462 1.00 78.56 84 PHE A CA 1
ATOM 618 C C . PHE A 1 84 ? -14.791 1.342 28.541 1.00 78.56 84 PHE A C 1
ATOM 620 O O . PHE A 1 84 ? -14.005 2.256 28.820 1.00 78.56 84 PHE A O 1
ATOM 627 N N . PRO A 1 85 ? -16.094 1.572 28.297 1.00 78.31 85 PRO A N 1
ATOM 628 C CA . PRO A 1 85 ? -16.669 2.878 28.562 1.00 78.31 85 PRO A CA 1
ATOM 629 C C . PRO A 1 85 ? -16.439 3.223 30.042 1.00 78.31 85 PRO A C 1
ATOM 631 O O . PRO A 1 85 ? -16.462 2.321 30.889 1.00 78.31 85 PRO A O 1
ATOM 634 N N . PRO A 1 86 ? -16.209 4.504 30.379 1.00 78.56 86 PRO A N 1
ATOM 635 C CA . PRO A 1 86 ? -16.150 4.905 31.774 1.00 78.56 86 PRO A CA 1
ATOM 636 C C . PRO A 1 86 ? -17.451 4.480 32.480 1.00 78.56 86 PRO A C 1
ATOM 638 O O . PRO A 1 86 ? -18.516 4.487 31.850 1.00 78.56 86 PRO A O 1
ATOM 641 N N . PRO A 1 87 ? -17.391 4.095 33.767 1.00 78.88 87 PRO A N 1
ATOM 642 C CA . PRO A 1 87 ? -18.586 3.749 34.524 1.00 78.88 87 PRO A CA 1
ATOM 643 C C . PRO A 1 87 ? -19.594 4.899 34.455 1.00 78.88 87 PRO A C 1
ATOM 645 O O . PRO A 1 87 ? -19.218 6.070 34.553 1.00 78.88 87 PRO A O 1
ATOM 648 N N . SER A 1 88 ? -20.875 4.571 34.264 1.00 81.44 88 SER A N 1
ATOM 649 C CA . SER A 1 88 ? -21.934 5.578 34.256 1.00 81.44 88 SER A CA 1
ATOM 650 C C . SER A 1 88 ? -21.896 6.391 35.557 1.00 81.44 88 SER A C 1
ATOM 652 O O . SER A 1 88 ? -21.706 5.804 36.628 1.00 81.44 88 SER A O 1
ATOM 654 N N . PRO A 1 89 ? -22.073 7.724 35.499 1.00 82.31 89 PRO A N 1
ATOM 655 C CA . PRO A 1 89 ? -22.142 8.536 36.704 1.00 82.31 89 PRO A CA 1
ATOM 656 C C . PRO A 1 89 ? -23.285 8.046 37.599 1.00 82.31 89 PRO A C 1
ATOM 658 O O . PRO A 1 89 ? -24.358 7.679 37.115 1.00 82.31 89 PRO A O 1
ATOM 661 N N . LEU A 1 90 ? -23.040 8.028 38.910 1.00 81.94 90 LEU A N 1
ATOM 662 C CA . LEU A 1 90 ? -24.053 7.661 39.896 1.00 81.94 90 LEU A CA 1
ATOM 663 C C . LEU A 1 90 ? -25.287 8.575 39.758 1.00 81.94 90 LEU A C 1
ATOM 665 O O . LEU A 1 90 ? -25.132 9.765 39.465 1.00 81.94 90 LEU A O 1
ATOM 669 N N . PRO A 1 91 ? -26.504 8.058 40.009 1.00 82.38 91 PRO A N 1
ATOM 670 C CA . PRO A 1 91 ? -27.701 8.887 40.076 1.00 82.38 91 PRO A CA 1
ATOM 671 C C . PRO A 1 91 ? -27.500 10.021 41.088 1.00 82.38 91 PRO A C 1
ATOM 673 O O . PRO A 1 91 ? -27.183 9.767 42.251 1.00 82.38 91 PRO A O 1
ATOM 676 N N . GLN A 1 92 ? -27.676 11.272 40.658 1.00 82.00 92 GLN A N 1
ATOM 677 C CA . GLN A 1 92 ? -27.627 12.408 41.576 1.00 82.00 92 GLN A CA 1
ATOM 678 C C . GLN A 1 92 ? -28.832 12.362 42.535 1.00 82.00 92 GLN A C 1
ATOM 680 O O . GLN A 1 92 ? -29.942 12.024 42.108 1.00 82.00 92 GLN A O 1
ATOM 685 N N . PRO A 1 93 ? -28.653 12.712 43.823 1.00 83.75 93 PRO A N 1
ATOM 686 C CA . PRO A 1 93 ? -29.767 12.898 44.744 1.00 83.75 93 PRO A CA 1
ATOM 687 C C . PRO A 1 93 ? -30.757 13.928 44.192 1.00 83.75 93 PRO A C 1
ATOM 689 O O . PRO A 1 93 ? -30.354 14.948 43.632 1.00 83.75 93 PRO A O 1
ATOM 692 N N . ARG A 1 94 ? -32.061 13.682 44.366 1.00 83.12 94 ARG A N 1
ATOM 693 C CA . ARG A 1 94 ? -33.086 14.677 44.022 1.00 83.12 94 ARG A CA 1
ATOM 694 C C . ARG A 1 94 ? -32.842 15.971 44.816 1.00 83.12 94 ARG A C 1
ATOM 696 O O . ARG A 1 94 ? -32.571 15.878 46.015 1.00 83.12 94 ARG A O 1
ATOM 703 N N . PRO A 1 95 ? -32.965 17.154 44.188 1.00 84.56 95 PRO A N 1
ATOM 704 C CA . PRO A 1 95 ? -32.885 18.417 44.907 1.00 84.56 95 PRO A CA 1
ATOM 705 C C . PRO A 1 95 ? -34.012 18.519 45.952 1.00 84.56 95 PRO A C 1
ATOM 707 O O . PRO A 1 95 ? -35.090 17.947 45.749 1.00 84.56 95 PRO A O 1
ATOM 710 N N . PRO A 1 96 ? -33.779 19.225 47.073 1.00 86.31 96 PRO A N 1
ATOM 711 C CA . PRO A 1 96 ? -34.803 19.449 48.084 1.00 86.31 96 PRO A CA 1
ATOM 712 C C . PRO A 1 96 ? -35.980 20.261 47.512 1.00 86.31 96 PRO A C 1
ATOM 714 O O . PRO A 1 96 ? -35.792 21.042 46.574 1.00 86.31 96 PRO A O 1
ATOM 717 N N . PRO A 1 97 ? -37.197 20.099 48.063 1.00 85.69 97 PRO A N 1
ATOM 718 C CA . PRO A 1 97 ? -38.351 20.892 47.654 1.00 85.69 97 PRO A CA 1
ATOM 719 C C . PRO A 1 97 ? -38.112 22.388 47.910 1.00 85.69 97 PRO A C 1
ATOM 721 O O . PRO A 1 97 ? -37.517 22.766 48.920 1.00 85.69 97 PRO A O 1
ATOM 724 N N . LEU A 1 98 ? -38.584 23.236 46.990 1.00 85.62 98 LEU A N 1
ATOM 725 C CA . LEU A 1 98 ? -38.533 24.692 47.145 1.00 85.62 98 LEU A CA 1
ATOM 726 C C . LEU A 1 98 ? -39.361 25.136 48.370 1.00 85.62 98 LEU A C 1
ATOM 728 O O . LEU A 1 98 ? -40.419 24.553 48.627 1.00 85.62 98 LEU A O 1
ATOM 732 N N . PRO A 1 99 ? -38.934 26.186 49.098 1.00 87.19 99 PRO A N 1
ATOM 733 C CA . PRO A 1 99 ? -39.746 26.775 50.154 1.00 87.19 99 PRO A CA 1
ATOM 734 C C . PRO A 1 99 ? -41.046 27.379 49.591 1.00 87.19 99 PRO A C 1
ATOM 736 O O . PRO A 1 99 ? -41.074 27.823 48.438 1.00 87.19 99 PRO A O 1
ATOM 739 N N . PRO A 1 100 ? -42.125 27.419 50.395 1.00 86.44 100 PRO A N 1
ATOM 740 C CA . PRO A 1 100 ? -43.374 28.049 49.993 1.00 86.44 100 PRO A CA 1
ATOM 741 C C . PRO A 1 100 ? -43.191 29.563 49.775 1.00 86.44 100 PRO A C 1
ATOM 743 O O . PRO A 1 100 ? -42.340 30.182 50.422 1.00 86.44 100 PRO A O 1
ATOM 746 N N . PRO A 1 101 ? -43.987 30.178 48.883 1.00 87.19 101 PRO A N 1
ATOM 747 C CA . PRO A 1 101 ? -43.959 31.621 48.669 1.00 87.19 101 PRO A CA 1
ATOM 748 C C . PRO A 1 101 ? -44.368 32.390 49.942 1.00 87.19 101 PRO A C 1
ATOM 750 O O . PRO A 1 101 ? -45.143 31.870 50.751 1.00 87.19 101 PRO A O 1
ATOM 753 N N . PRO A 1 102 ? -43.873 33.630 50.130 1.00 86.50 102 PRO A N 1
ATOM 754 C CA . PRO A 1 102 ? -44.250 34.463 51.267 1.00 86.50 102 PRO A CA 1
ATOM 755 C C . PRO A 1 102 ? -45.749 34.787 51.246 1.00 86.50 102 PRO A C 1
ATOM 757 O O . PRO A 1 102 ? -46.341 35.006 50.188 1.00 86.50 102 PRO A O 1
ATOM 760 N N . LEU A 1 103 ? -46.355 34.832 52.434 1.00 86.62 103 LEU A N 1
ATOM 761 C CA . LEU A 1 103 ? -47.748 35.237 52.609 1.00 86.62 103 LEU A CA 1
ATOM 762 C C . LEU A 1 103 ? -47.939 36.710 52.203 1.00 86.62 103 LEU A C 1
ATOM 764 O O . LEU A 1 103 ? -47.045 37.529 52.440 1.00 86.62 103 LEU A O 1
ATOM 768 N N . PRO A 1 104 ? -49.097 37.068 51.622 1.00 85.69 104 PRO A N 1
ATOM 769 C CA . PRO A 1 104 ? -49.419 38.457 51.327 1.00 85.69 104 PRO A CA 1
ATOM 770 C C . PRO A 1 104 ? -49.494 39.293 52.619 1.00 85.69 104 PRO A C 1
ATOM 772 O O . PRO A 1 104 ? -49.869 38.766 53.672 1.00 85.69 104 PRO A O 1
ATOM 775 N N . PRO A 1 105 ? -49.153 40.594 52.559 1.00 85.12 105 PRO A N 1
ATOM 776 C CA . PRO A 1 105 ? -49.252 41.481 53.711 1.00 85.12 105 PRO A CA 1
ATOM 777 C C . PRO A 1 105 ? -50.714 41.640 54.166 1.00 85.12 105 PRO A C 1
ATOM 779 O O . PRO A 1 105 ? -51.627 41.589 53.335 1.00 85.12 105 PRO A O 1
ATOM 782 N N . PRO A 1 106 ? -50.958 41.849 55.473 1.00 85.50 106 PRO A N 1
ATOM 783 C CA . PRO A 1 106 ? -52.296 42.116 55.983 1.00 85.50 106 PRO A CA 1
ATOM 784 C C . PRO A 1 106 ? -52.860 43.430 55.410 1.00 85.50 106 PRO A C 1
ATOM 786 O O . PRO A 1 106 ? -52.090 44.337 55.076 1.00 85.50 106 PRO A O 1
ATOM 789 N N . PRO A 1 107 ? -54.196 43.558 55.302 1.00 83.06 107 PRO A N 1
ATOM 790 C CA . PRO A 1 107 ? -54.830 44.787 54.839 1.00 83.06 107 PRO A CA 1
ATOM 791 C C . PRO A 1 107 ? -54.489 45.962 55.763 1.00 83.06 107 PRO A C 1
ATOM 793 O O . PRO A 1 107 ? -54.468 45.827 56.988 1.00 83.06 107 PRO A O 1
ATOM 796 N N . LEU A 1 108 ? -54.219 47.119 55.157 1.00 85.38 108 LEU A N 1
ATOM 797 C CA . LEU A 1 108 ? -53.915 48.355 55.871 1.00 85.38 108 LEU A CA 1
ATOM 798 C C . LEU A 1 108 ? -55.154 48.815 56.665 1.00 85.38 108 LEU A C 1
ATOM 800 O O . LEU A 1 108 ? -56.263 48.751 56.125 1.00 85.38 108 LEU A O 1
ATOM 804 N N . PRO A 1 109 ? -55.006 49.289 57.916 1.00 83.50 109 PRO A N 1
ATOM 805 C CA . PRO A 1 109 ? -56.124 49.868 58.651 1.00 83.50 109 PRO A CA 1
ATOM 806 C C . PRO A 1 109 ? -56.687 51.107 57.927 1.00 83.50 109 PRO A C 1
ATOM 808 O O . PRO A 1 109 ? -55.936 51.819 57.252 1.00 83.50 109 PRO A O 1
ATOM 811 N N . PRO A 1 110 ? -57.997 51.379 58.060 1.00 80.06 110 PRO A N 1
ATOM 812 C CA . PRO A 1 110 ? -58.612 52.561 57.469 1.00 80.06 110 PRO A CA 1
ATOM 813 C C . PRO A 1 110 ? -58.045 53.855 58.088 1.00 80.06 110 PRO A C 1
ATOM 815 O O . PRO A 1 110 ? -57.682 53.860 59.268 1.00 80.06 110 PRO A O 1
ATOM 818 N N . PRO A 1 111 ? -57.967 54.956 57.316 1.00 78.88 111 PRO A N 1
ATOM 819 C CA . PRO A 1 111 ? -57.504 56.244 57.823 1.00 78.88 111 PRO A CA 1
ATOM 820 C C . PRO A 1 111 ? -58.484 56.827 58.865 1.00 78.88 111 PRO A C 1
ATOM 822 O O . PRO A 1 111 ? -59.692 56.613 58.739 1.00 78.88 111 PRO A O 1
ATOM 825 N N . PRO A 1 112 ? -57.993 57.561 59.883 1.00 79.12 112 PRO A N 1
ATOM 826 C CA . PRO A 1 112 ? -58.846 58.241 60.859 1.00 79.12 112 PRO A CA 1
ATOM 827 C C . PRO A 1 112 ? -59.573 59.448 60.234 1.00 79.12 112 PRO A C 1
ATOM 829 O O . PRO A 1 112 ? -58.973 60.173 59.437 1.00 79.12 112 PRO A O 1
ATOM 832 N N . SER A 1 113 ? -60.849 59.638 60.600 1.00 73.06 113 SER A N 1
ATOM 833 C CA . SER A 1 113 ? -61.695 60.793 60.231 1.00 73.06 113 SER A CA 1
ATOM 834 C C . SER A 1 113 ? -61.357 62.065 60.998 1.00 73.06 113 SER A C 1
ATOM 836 O O . SER A 1 113 ? -60.964 61.949 62.181 1.00 73.06 113 SER A O 1
#